Protein AF-A0A1F0I4P2-F1 (afdb_monomer)

Solvent-accessible surface area (backbone atoms only — not comparable to full-atom values): 3813 Å² total; per-residue (Å²): 110,68,43,60,51,66,70,62,52,82,92,66,92,72,51,70,66,59,56,49,50,28,47,53,54,49,54,51,52,53,52,52,42,71,70,45,87,52,59,69,61,34,53,53,53,53,50,51,52,53,51,52,56,57,54,56,60,62,73,69,76,74,131

Sequence (63 aa):
MRLFVLLNEPSQEISVNEMENAYLDFVEQIKLINASKDYSYAFRTLNFVRIELSNTNRGKKCT

Mean predicted aligned error: 5.66 Å

pLDDT: mean 86.88, std 14.24, range [39.91, 97.69]

Foldseek 3Di:
DVLLVVLPDPPDPDDPVNNVVVVVVVVVVLVVLVVDPPVVVSVVVVVVVVVSVVVSVVVPPDD

Radius of gyration: 13.61 Å; Cα contacts (8 Å, |Δi|>4): 22; chains: 1; bounding box: 34×16×36 Å

Secondary structure (DSSP, 8-state):
-HHHHHHHSTT----HHHHHHHHHHHHHHHHHHHH-S-HHHHHHHHHHHHHHHHHHGGGG---

Structure (mmCIF, N/CA/C/O backbone):
data_AF-A0A1F0I4P2-F1
#
_entry.id   AF-A0A1F0I4P2-F1
#
loop_
_atom_site.group_PDB
_atom_site.id
_atom_site.type_symbol
_atom_site.label_atom_id
_atom_site.label_alt_id
_atom_site.label_comp_id
_atom_site.label_asym_id
_atom_site.label_entity_id
_atom_site.label_seq_id
_atom_site.pdbx_PDB_ins_code
_atom_site.Cartn_x
_atom_site.Cartn_y
_atom_site.Cartn_z
_atom_site.occupancy
_atom_site.B_iso_or_equiv
_atom_site.auth_seq_id
_atom_site.auth_comp_id
_atom_site.auth_asym_id
_atom_site.auth_atom_id
_atom_site.pdbx_PDB_model_num
ATOM 1 N N . MET A 1 1 ? -4.631 -4.067 0.232 1.00 86.38 1 MET A N 1
ATOM 2 C CA . MET A 1 1 ? -3.447 -3.691 1.043 1.00 86.38 1 MET A CA 1
ATOM 3 C C . MET A 1 1 ? -3.824 -3.817 2.511 1.00 86.38 1 MET A C 1
ATOM 5 O O . MET A 1 1 ? -4.921 -3.383 2.847 1.00 86.38 1 MET A O 1
ATOM 9 N N . ARG A 1 2 ? -2.969 -4.412 3.359 1.00 91.12 2 ARG A N 1
ATOM 10 C CA . ARG A 1 2 ? -3.282 -4.700 4.777 1.00 91.12 2 ARG A CA 1
ATOM 11 C C . ARG A 1 2 ? -3.744 -3.457 5.541 1.00 91.12 2 ARG A C 1
ATOM 13 O O . ARG A 1 2 ? -4.715 -3.544 6.278 1.00 91.12 2 ARG A O 1
ATOM 20 N N . LEU A 1 3 ? -3.139 -2.301 5.261 1.00 93.62 3 LEU A N 1
ATOM 21 C CA . LEU A 1 3 ? -3.519 -1.016 5.849 1.00 93.62 3 LEU A CA 1
ATOM 22 C C . LEU A 1 3 ? -5.017 -0.692 5.703 1.00 93.62 3 LEU A C 1
ATOM 24 O O . LEU A 1 3 ? -5.656 -0.326 6.680 1.00 93.62 3 LEU A O 1
ATOM 28 N N . PHE A 1 4 ? -5.602 -0.849 4.512 1.00 90.94 4 PHE A N 1
ATOM 29 C CA . PHE A 1 4 ? -7.020 -0.520 4.297 1.00 90.94 4 PHE A CA 1
ATOM 30 C C . PHE A 1 4 ? -7.973 -1.509 4.968 1.00 90.94 4 PHE A C 1
ATOM 32 O O . PHE A 1 4 ? -9.066 -1.115 5.358 1.00 90.94 4 PHE A O 1
ATOM 39 N N . VAL A 1 5 ? -7.550 -2.765 5.140 1.00 89.88 5 VAL A N 1
ATOM 40 C CA . VAL A 1 5 ? -8.313 -3.761 5.905 1.00 89.88 5 VAL A CA 1
ATOM 41 C C . VAL A 1 5 ? -8.372 -3.334 7.370 1.00 89.88 5 VAL A C 1
ATOM 43 O O . VAL A 1 5 ? -9.459 -3.155 7.906 1.00 89.88 5 VAL A O 1
ATOM 46 N N . LEU A 1 6 ? -7.210 -3.044 7.964 1.00 90.19 6 LEU A N 1
ATOM 47 C CA . LEU A 1 6 ? -7.097 -2.572 9.347 1.00 90.19 6 LEU A CA 1
ATOM 48 C C . LEU A 1 6 ? -7.874 -1.268 9.596 1.00 90.19 6 LEU A C 1
ATOM 50 O O . LEU A 1 6 ? -8.467 -1.087 10.651 1.00 90.19 6 LEU A O 1
ATOM 54 N N . LEU A 1 7 ? -7.907 -0.359 8.617 1.00 87.56 7 LEU A N 1
ATOM 55 C CA . LEU A 1 7 ? -8.648 0.904 8.719 1.00 87.56 7 LEU A CA 1
ATOM 56 C C . LEU A 1 7 ? -10.171 0.754 8.588 1.00 87.56 7 LEU A C 1
ATOM 58 O O . LEU A 1 7 ? -10.891 1.680 8.962 1.00 87.56 7 LEU A O 1
ATOM 62 N N . A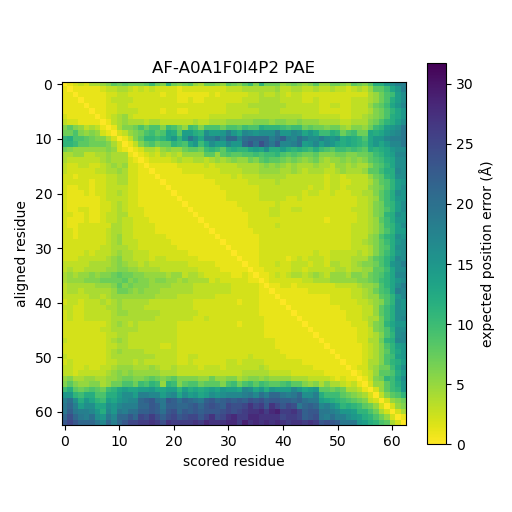SN A 1 8 ? -10.662 -0.339 7.999 1.00 84.62 8 ASN A N 1
ATOM 63 C CA . ASN A 1 8 ? -12.074 -0.507 7.649 1.00 84.62 8 ASN A CA 1
ATOM 64 C C . ASN A 1 8 ? -12.786 -1.596 8.468 1.00 84.62 8 ASN A C 1
ATOM 66 O O . ASN A 1 8 ? -14.006 -1.712 8.372 1.00 84.62 8 ASN A O 1
ATOM 70 N N . GLU A 1 9 ? -12.062 -2.383 9.268 1.00 82.00 9 GLU A N 1
ATOM 71 C CA . GLU A 1 9 ? -12.652 -3.331 10.215 1.00 82.00 9 GLU A CA 1
ATOM 72 C C . GLU A 1 9 ? -13.108 -2.598 11.493 1.00 82.00 9 GLU A C 1
ATOM 74 O O . GLU A 1 9 ? -12.275 -2.106 12.259 1.00 82.00 9 GLU A O 1
ATOM 79 N N . PR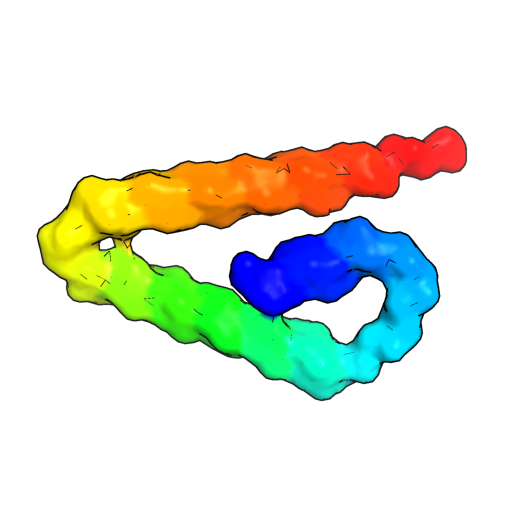O A 1 10 ? -14.427 -2.478 11.754 1.00 70.31 10 PRO A N 1
ATOM 80 C CA . PRO A 1 10 ? -14.898 -1.881 12.993 1.00 70.31 10 PRO A CA 1
ATOM 81 C C . PRO A 1 10 ? -14.548 -2.784 14.182 1.00 70.31 10 PRO A C 1
ATOM 83 O O . PRO A 1 10 ? -14.665 -4.006 14.104 1.00 70.31 10 PRO A O 1
ATOM 86 N N . SER A 1 11 ? -14.180 -2.166 15.307 1.00 68.00 11 SER A N 1
ATOM 87 C CA . SER A 1 11 ? -14.046 -2.836 16.611 1.00 68.00 11 SER A CA 1
ATOM 88 C C . SER A 1 11 ? -12.906 -3.857 16.748 1.00 68.00 11 SER A C 1
ATOM 90 O O . SER A 1 11 ? -12.942 -4.673 17.668 1.00 68.00 11 SER A O 1
ATOM 92 N N . GLN A 1 12 ? -11.878 -3.807 15.896 1.00 71.25 12 GLN A N 1
ATOM 93 C CA . GLN A 1 12 ? -10.679 -4.629 16.067 1.00 71.25 12 GLN A CA 1
ATOM 94 C C . GLN A 1 12 ? -9.678 -3.936 17.010 1.00 71.25 12 GLN A C 1
ATOM 96 O O . GLN A 1 12 ? -9.324 -2.773 16.812 1.00 71.25 12 GLN A O 1
ATOM 101 N N . GLU A 1 13 ? -9.223 -4.640 18.049 1.00 83.31 13 GLU A N 1
ATOM 102 C CA . GLU A 1 13 ? -8.141 -4.168 18.920 1.00 83.31 13 GLU A CA 1
ATOM 103 C C . GLU A 1 13 ? -6.804 -4.412 18.208 1.00 83.31 13 GLU A C 1
ATOM 105 O O . GLU A 1 13 ? -6.192 -5.472 18.309 1.00 83.31 13 GLU A O 1
ATOM 110 N N . ILE A 1 14 ? -6.402 -3.442 17.388 1.00 85.12 14 ILE A N 1
ATOM 111 C CA . ILE A 1 14 ? -5.187 -3.518 16.577 1.00 85.12 14 ILE A CA 1
ATOM 112 C C . ILE A 1 14 ? -4.023 -2.980 17.406 1.00 85.12 14 ILE A C 1
ATOM 114 O O . ILE A 1 14 ? -4.075 -1.862 17.924 1.00 85.12 14 ILE A O 1
ATOM 118 N N . SER A 1 15 ? -2.945 -3.758 17.517 1.00 90.81 15 SER A N 1
ATOM 119 C CA . SER A 1 15 ? -1.738 -3.282 18.196 1.00 90.81 15 SER A CA 1
ATOM 120 C C . SER A 1 15 ? -1.082 -2.139 17.414 1.00 90.81 15 SER A C 1
ATOM 122 O O . SER A 1 15 ? -1.079 -2.135 16.181 1.00 90.81 15 SER A O 1
ATOM 124 N N . VAL A 1 16 ? -0.450 -1.194 18.120 1.00 91.00 16 VAL A N 1
ATOM 125 C CA . VAL A 1 16 ? 0.307 -0.094 17.487 1.00 91.00 16 VAL A CA 1
ATOM 126 C C . VAL A 1 16 ? 1.330 -0.634 16.484 1.00 91.00 16 VAL A C 1
ATOM 128 O O . VAL A 1 16 ? 1.423 -0.126 15.372 1.00 91.00 16 VAL A O 1
ATOM 131 N N . ASN A 1 17 ? 2.024 -1.717 16.843 1.00 95.06 17 ASN A N 1
ATOM 132 C CA . ASN A 1 17 ? 3.012 -2.369 15.987 1.00 95.06 17 ASN A CA 1
ATOM 133 C C . ASN A 1 17 ? 2.393 -2.948 14.702 1.00 95.06 17 ASN A C 1
ATOM 135 O O . ASN A 1 17 ? 2.972 -2.824 13.629 1.00 95.06 17 ASN A O 1
ATOM 139 N N . GLU A 1 18 ? 1.218 -3.577 14.778 1.00 93.44 18 GLU A N 1
ATOM 140 C CA . GLU A 1 18 ? 0.546 -4.106 13.584 1.00 93.44 18 GLU A CA 1
ATOM 141 C C . GLU A 1 18 ? 0.111 -2.982 12.636 1.00 93.44 18 GLU A C 1
ATOM 143 O O . GLU A 1 18 ? 0.305 -3.079 11.422 1.00 93.44 18 GLU A O 1
ATOM 148 N N . MET A 1 19 ? -0.413 -1.891 13.197 1.00 93.38 19 MET A N 1
ATOM 149 C CA . MET A 1 19 ? -0.803 -0.714 12.428 1.00 93.38 19 MET A CA 1
ATOM 150 C C . MET A 1 19 ? 0.407 -0.038 11.767 1.00 93.38 19 MET A C 1
ATOM 152 O O . MET A 1 19 ? 0.353 0.326 10.590 1.00 93.38 19 MET A O 1
ATOM 156 N N . GLU A 1 20 ? 1.510 0.102 12.504 1.00 95.94 20 GLU A N 1
ATOM 157 C CA . GLU A 1 20 ? 2.759 0.687 12.014 1.00 95.94 20 GLU A CA 1
ATOM 158 C C . GLU A 1 20 ? 3.372 -0.150 10.888 1.00 95.94 20 GLU A C 1
ATOM 160 O O . GLU A 1 20 ? 3.675 0.390 9.824 1.00 95.94 20 GLU A O 1
ATOM 165 N N . ASN A 1 21 ? 3.461 -1.470 11.064 1.00 97.06 21 ASN A N 1
ATOM 166 C CA . ASN A 1 21 ? 3.971 -2.370 10.030 1.00 97.06 21 ASN A CA 1
ATOM 167 C C . ASN A 1 21 ? 3.129 -2.290 8.749 1.00 97.06 21 ASN A C 1
ATOM 169 O O . ASN A 1 21 ? 3.670 -2.116 7.658 1.00 97.06 21 ASN A O 1
ATOM 173 N N . ALA A 1 22 ? 1.797 -2.309 8.866 1.00 95.50 22 ALA A N 1
ATOM 174 C CA . ALA A 1 22 ? 0.915 -2.184 7.708 1.00 95.50 22 ALA A CA 1
ATOM 175 C C . ALA A 1 22 ? 1.060 -0.832 6.983 1.00 95.50 22 ALA A C 1
ATOM 177 O O . ALA A 1 22 ? 0.898 -0.763 5.760 1.00 95.50 22 ALA A O 1
ATOM 178 N N . TYR A 1 23 ? 1.355 0.244 7.718 1.00 95.88 23 TYR A N 1
ATOM 179 C CA . TYR A 1 23 ? 1.638 1.555 7.140 1.00 95.88 23 TYR A CA 1
ATOM 180 C C . TYR A 1 23 ? 2.992 1.589 6.419 1.00 95.88 23 TYR A C 1
ATOM 182 O O . TYR A 1 23 ? 3.069 2.091 5.295 1.00 95.88 23 TYR A O 1
ATOM 190 N N . LEU A 1 24 ? 4.048 1.035 7.021 1.00 97.69 24 LEU A N 1
ATOM 191 C CA . LEU A 1 24 ? 5.376 0.967 6.406 1.00 97.69 24 LEU A CA 1
ATOM 192 C C . LEU A 1 24 ? 5.352 0.153 5.104 1.00 97.69 24 LEU A C 1
ATOM 194 O O . LEU A 1 24 ? 5.851 0.636 4.083 1.00 97.69 24 LEU A O 1
ATOM 198 N N . ASP A 1 25 ? 4.671 -0.995 5.103 1.00 97.06 25 ASP A N 1
ATOM 199 C CA . ASP A 1 25 ? 4.464 -1.827 3.911 1.00 97.06 25 ASP A CA 1
ATOM 200 C C . ASP A 1 25 ? 3.752 -1.055 2.790 1.00 97.06 25 ASP A C 1
ATOM 202 O O . ASP A 1 25 ? 4.112 -1.142 1.613 1.00 97.06 25 ASP A O 1
ATOM 206 N N . PHE A 1 26 ? 2.727 -0.272 3.141 1.00 96.12 26 PHE A N 1
ATOM 207 C CA . PHE A 1 26 ? 2.023 0.577 2.182 1.00 96.12 26 PHE A CA 1
ATOM 208 C C . PHE A 1 26 ? 2.956 1.631 1.570 1.00 96.12 26 PHE A C 1
ATOM 210 O O . PHE A 1 26 ? 2.977 1.806 0.350 1.00 96.12 26 PHE A O 1
ATOM 217 N N . VAL A 1 27 ? 3.754 2.313 2.395 1.00 96.31 27 VAL A N 1
ATOM 218 C CA . VAL A 1 27 ? 4.714 3.324 1.930 1.00 96.31 27 VAL A CA 1
ATOM 219 C C . VAL A 1 27 ? 5.750 2.708 0.990 1.00 96.31 27 VAL A C 1
ATOM 221 O O . VAL A 1 27 ? 6.083 3.311 -0.033 1.00 96.31 27 VAL A O 1
ATOM 224 N N . GLU A 1 28 ? 6.248 1.510 1.295 1.00 96.88 28 GLU A N 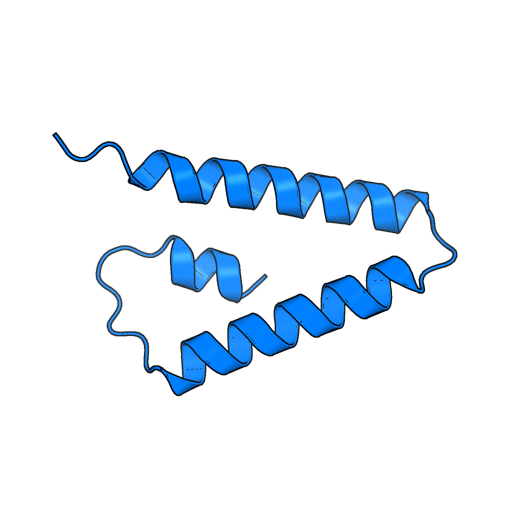1
ATOM 225 C CA . GLU A 1 28 ? 7.189 0.802 0.428 1.00 96.88 28 GLU A CA 1
ATOM 226 C C . GLU A 1 28 ? 6.564 0.448 -0.926 1.00 96.88 28 GLU A C 1
ATOM 228 O O . GLU A 1 28 ? 7.159 0.724 -1.971 1.00 96.88 28 GLU A O 1
ATOM 233 N N . GLN A 1 29 ? 5.322 -0.044 -0.940 1.00 93.94 29 GLN A N 1
ATOM 234 C CA . GLN A 1 29 ? 4.600 -0.312 -2.187 1.00 93.94 29 GLN A CA 1
ATOM 235 C C . GLN A 1 29 ? 4.441 0.952 -3.042 1.00 93.94 29 GLN A C 1
ATOM 237 O O . GLN A 1 29 ? 4.665 0.900 -4.252 1.00 93.94 29 GLN A O 1
ATOM 242 N N . ILE A 1 30 ? 4.124 2.103 -2.439 1.00 95.25 30 ILE A N 1
ATOM 243 C CA . ILE A 1 30 ? 4.036 3.381 -3.164 1.00 95.25 30 ILE A CA 1
ATOM 244 C C . ILE A 1 30 ? 5.394 3.795 -3.743 1.00 95.25 30 ILE A C 1
ATOM 246 O O . ILE A 1 30 ? 5.452 4.236 -4.893 1.00 95.25 30 ILE A O 1
ATOM 250 N N . LYS A 1 31 ? 6.494 3.615 -2.999 1.00 96.12 31 LYS A N 1
ATOM 251 C CA . LYS A 1 31 ? 7.850 3.877 -3.513 1.00 96.12 31 LYS A CA 1
ATOM 252 C C . LYS A 1 31 ? 8.168 3.002 -4.728 1.00 96.12 31 LYS A C 1
ATOM 254 O O . LYS A 1 31 ? 8.662 3.522 -5.727 1.00 96.12 31 LYS A O 1
ATOM 259 N N . LEU A 1 32 ? 7.844 1.709 -4.670 1.00 95.06 32 LEU A N 1
ATOM 260 C CA . LEU A 1 32 ? 8.050 0.772 -5.780 1.00 95.06 32 LEU A CA 1
ATOM 261 C C . LEU A 1 32 ? 7.209 1.143 -7.007 1.00 95.06 32 LEU A C 1
ATOM 263 O O . LEU A 1 32 ? 7.717 1.139 -8.126 1.00 95.06 32 LEU A O 1
ATOM 267 N N . ILE A 1 33 ? 5.945 1.522 -6.803 1.00 94.31 33 ILE A N 1
ATOM 268 C CA . ILE A 1 33 ? 5.059 1.988 -7.878 1.00 94.31 33 ILE A CA 1
ATOM 269 C C . ILE A 1 33 ? 5.623 3.248 -8.538 1.00 94.31 33 ILE A C 1
ATOM 271 O O . ILE A 1 33 ? 5.644 3.331 -9.762 1.00 94.31 33 ILE A O 1
ATOM 275 N N . ASN A 1 34 ? 6.111 4.204 -7.747 1.00 91.69 34 ASN A N 1
ATOM 276 C CA . ASN A 1 34 ? 6.688 5.445 -8.261 1.00 91.69 34 ASN A CA 1
ATOM 277 C C . ASN A 1 34 ? 7.996 5.217 -9.043 1.00 91.69 34 ASN A C 1
ATOM 279 O O . ASN A 1 34 ? 8.304 5.965 -9.965 1.00 91.69 34 ASN A O 1
ATOM 283 N N . ALA A 1 35 ? 8.756 4.176 -8.696 1.00 94.31 35 ALA A N 1
ATOM 284 C CA . ALA A 1 35 ? 9.951 3.764 -9.432 1.00 94.31 35 ALA A CA 1
ATOM 285 C C . ALA A 1 35 ? 9.639 2.902 -10.675 1.00 94.31 35 ALA A C 1
ATOM 287 O O . ALA A 1 35 ? 10.537 2.627 -11.476 1.00 94.31 35 ALA A O 1
ATOM 288 N N . SER A 1 36 ? 8.389 2.456 -10.845 1.00 93.19 36 SER A N 1
ATOM 289 C CA . SER A 1 36 ? 7.982 1.606 -11.963 1.00 93.19 36 SER A CA 1
ATOM 290 C C . SER A 1 36 ? 8.037 2.356 -13.292 1.00 93.19 36 SER A C 1
ATOM 292 O O . SER A 1 36 ? 7.561 3.482 -13.417 1.00 93.19 36 SER A O 1
ATOM 294 N N . LYS A 1 37 ? 8.551 1.682 -14.324 1.00 95.94 37 LYS A N 1
ATOM 295 C CA . LYS A 1 37 ? 8.465 2.144 -15.720 1.00 95.94 37 LYS A CA 1
ATOM 296 C C . LYS A 1 37 ? 7.166 1.708 -16.407 1.00 95.94 37 LYS A C 1
ATOM 298 O O . LYS A 1 37 ? 6.866 2.183 -17.499 1.00 95.94 37 LYS A O 1
ATOM 303 N N . ASP A 1 38 ? 6.393 0.817 -15.783 1.00 97.06 38 ASP A N 1
ATOM 304 C CA . ASP A 1 38 ? 5.052 0.462 -16.243 1.00 97.06 38 ASP A CA 1
ATOM 305 C C . ASP A 1 38 ? 4.036 1.466 -15.684 1.00 97.06 38 ASP A C 1
ATOM 307 O O . ASP A 1 38 ? 3.476 1.306 -14.594 1.00 97.06 38 ASP A O 1
ATOM 311 N N . TYR A 1 39 ? 3.810 2.525 -16.461 1.00 93.75 39 TYR A N 1
ATOM 312 C CA . TYR A 1 39 ? 2.874 3.590 -16.116 1.00 93.75 39 TYR A CA 1
ATOM 313 C C . TYR A 1 39 ? 1.416 3.123 -16.086 1.00 93.75 39 TYR A C 1
ATOM 315 O O . TYR A 1 39 ? 0.618 3.679 -15.333 1.00 93.75 39 TYR A O 1
ATOM 323 N N . SER A 1 40 ? 1.055 2.097 -16.864 1.00 96.19 40 SER A N 1
ATOM 324 C CA . SER A 1 40 ? -0.311 1.561 -16.862 1.00 96.19 40 SER A CA 1
ATOM 325 C C . SER A 1 40 ? -0.597 0.834 -15.555 1.00 96.19 40 SER A C 1
ATOM 327 O O . SER A 1 40 ? -1.651 1.037 -14.945 1.00 96.19 40 SER A O 1
ATOM 329 N N . TYR A 1 41 ? 0.357 0.026 -15.093 1.00 94.62 41 TYR A N 1
ATOM 330 C CA . TYR A 1 41 ? 0.308 -0.590 -13.774 1.00 94.62 41 TYR A CA 1
ATOM 331 C C . TYR A 1 41 ? 0.272 0.470 -12.668 1.00 94.62 41 TYR A C 1
ATOM 333 O O . TYR A 1 41 ? -0.619 0.434 -11.817 1.00 94.62 41 TYR A O 1
ATOM 341 N N . ALA A 1 42 ? 1.169 1.460 -12.715 1.00 95.25 42 ALA A N 1
ATOM 342 C CA . ALA A 1 42 ? 1.222 2.513 -11.705 1.00 95.25 42 ALA A CA 1
ATOM 343 C C . ALA A 1 42 ? -0.096 3.298 -11.613 1.00 95.25 42 ALA A C 1
ATOM 345 O O . ALA A 1 42 ? -0.639 3.482 -10.524 1.00 95.25 42 ALA A O 1
ATOM 346 N N . PHE A 1 43 ? -0.664 3.689 -12.755 1.00 95.06 43 PHE A N 1
ATOM 347 C CA . PHE A 1 43 ? -1.933 4.408 -12.812 1.00 95.06 43 PHE A CA 1
ATOM 348 C C . PHE A 1 43 ? -3.102 3.592 -12.243 1.00 95.06 43 PHE A C 1
ATOM 350 O O . PHE A 1 43 ? -3.920 4.127 -11.491 1.00 95.06 43 PHE A O 1
ATOM 357 N N . ARG A 1 44 ? -3.197 2.294 -12.562 1.00 95.56 44 ARG A N 1
ATOM 358 C CA . ARG A 1 44 ? -4.248 1.415 -12.016 1.00 95.56 44 ARG A CA 1
ATOM 359 C C . ARG A 1 44 ? -4.131 1.283 -10.502 1.00 95.56 44 ARG A C 1
ATOM 361 O O . ARG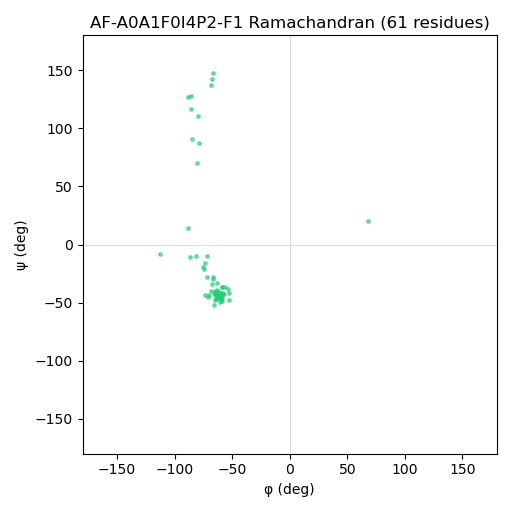 A 1 44 ? -5.133 1.427 -9.804 1.00 95.56 44 ARG A O 1
ATOM 368 N N . THR A 1 45 ? -2.918 1.081 -9.994 1.00 94.88 45 THR A N 1
ATOM 369 C CA . THR A 1 45 ? -2.690 0.917 -8.556 1.00 94.88 45 THR A CA 1
ATOM 370 C C . THR A 1 45 ? -2.951 2.211 -7.785 1.00 94.88 45 THR A C 1
ATOM 372 O O . THR A 1 45 ? -3.603 2.179 -6.744 1.00 94.88 45 THR A O 1
ATOM 375 N N . LEU A 1 46 ? -2.551 3.371 -8.316 1.00 94.62 46 LEU A N 1
ATOM 376 C CA . LEU A 1 46 ? -2.872 4.668 -7.708 1.00 94.62 46 LEU A CA 1
ATOM 377 C C . LEU A 1 46 ? -4.383 4.947 -7.687 1.00 94.62 46 LEU A C 1
ATOM 379 O O . LEU A 1 46 ? -4.904 5.451 -6.692 1.00 94.62 46 LEU A O 1
ATOM 383 N N . ASN A 1 47 ? -5.113 4.582 -8.747 1.00 95.69 47 ASN A N 1
ATOM 384 C CA . ASN A 1 47 ? -6.575 4.691 -8.748 1.00 95.69 47 ASN A CA 1
ATOM 385 C C . ASN A 1 47 ? -7.228 3.767 -7.719 1.00 95.69 47 ASN A C 1
ATOM 387 O O . ASN A 1 47 ? -8.168 4.185 -7.044 1.00 95.69 47 ASN A O 1
ATOM 391 N N . PHE A 1 48 ? -6.717 2.545 -7.564 1.00 94.62 48 PHE A N 1
ATOM 392 C CA . PHE A 1 48 ? -7.178 1.627 -6.527 1.00 94.62 48 PHE A CA 1
ATOM 393 C C . PHE A 1 48 ? -6.999 2.238 -5.127 1.00 94.62 48 PHE A C 1
ATOM 395 O O . PHE A 1 48 ? -7.960 2.328 -4.368 1.00 94.62 48 PHE A O 1
ATOM 402 N N . VAL A 1 49 ? -5.812 2.780 -4.826 1.00 94.50 49 VAL A N 1
ATOM 403 C CA . VAL A 1 49 ? -5.524 3.488 -3.562 1.00 94.50 49 VAL A CA 1
ATOM 404 C C . VAL A 1 49 ? -6.478 4.667 -3.334 1.00 94.50 49 VAL A C 1
ATOM 406 O O . VAL A 1 49 ? -6.993 4.843 -2.230 1.00 94.50 49 VAL A O 1
ATOM 409 N N . ARG A 1 50 ? -6.767 5.465 -4.371 1.00 93.75 50 ARG A N 1
ATOM 410 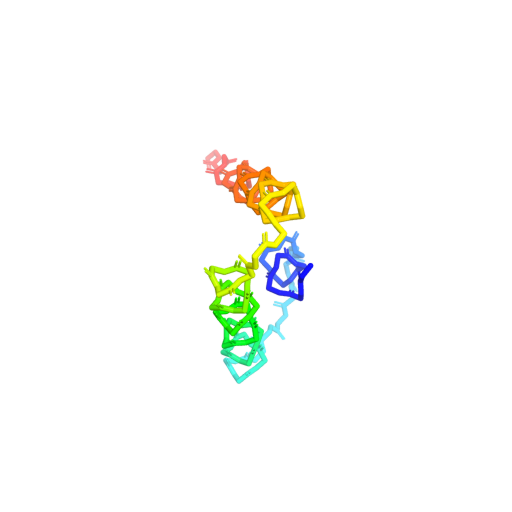C CA . ARG A 1 50 ? -7.725 6.582 -4.291 1.00 93.75 50 ARG A CA 1
ATOM 411 C C . ARG A 1 50 ? -9.141 6.117 -3.926 1.00 93.75 50 ARG A C 1
ATOM 413 O O . ARG A 1 50 ? -9.818 6.795 -3.148 1.00 93.75 50 ARG A O 1
ATOM 420 N N . ILE A 1 51 ? -9.603 5.002 -4.496 1.00 93.50 51 ILE A N 1
ATOM 421 C CA . ILE A 1 51 ? -10.923 4.423 -4.199 1.00 93.50 51 ILE A CA 1
ATOM 422 C C . ILE A 1 51 ? -10.978 3.955 -2.742 1.00 93.50 51 ILE A C 1
ATOM 424 O O . ILE A 1 51 ? -11.912 4.327 -2.033 1.00 93.50 51 ILE A O 1
ATOM 428 N N . GLU A 1 52 ? -9.962 3.225 -2.279 1.00 91.31 52 GLU A N 1
ATOM 429 C CA . GLU A 1 52 ? -9.890 2.747 -0.893 1.00 91.31 52 GLU A CA 1
ATOM 430 C C . GLU A 1 52 ? -9.895 3.908 0.112 1.00 91.31 52 GLU A C 1
ATOM 432 O O . GLU A 1 52 ? -10.732 3.940 1.012 1.00 91.31 52 GLU A O 1
ATOM 437 N N . LEU A 1 53 ? -9.076 4.946 -0.102 1.00 89.25 53 LEU A N 1
ATOM 438 C CA . LEU A 1 53 ? -9.081 6.157 0.736 1.00 89.25 53 LEU A CA 1
ATOM 439 C C . LEU A 1 53 ? -10.445 6.865 0.752 1.00 89.25 53 LEU A C 1
ATOM 441 O O . LEU A 1 53 ? -10.869 7.408 1.775 1.00 89.25 53 LEU A O 1
ATOM 445 N N . SER A 1 54 ? -11.147 6.874 -0.382 1.00 88.75 54 SER A N 1
ATOM 446 C CA . SER A 1 54 ? -12.497 7.442 -0.463 1.00 88.75 54 SER A CA 1
ATOM 447 C C . SER A 1 54 ? -13.507 6.619 0.342 1.00 88.75 54 SER A C 1
ATOM 449 O O . SER A 1 54 ? -14.430 7.190 0.922 1.00 88.75 54 SER A O 1
ATOM 451 N N . ASN A 1 55 ? -13.329 5.2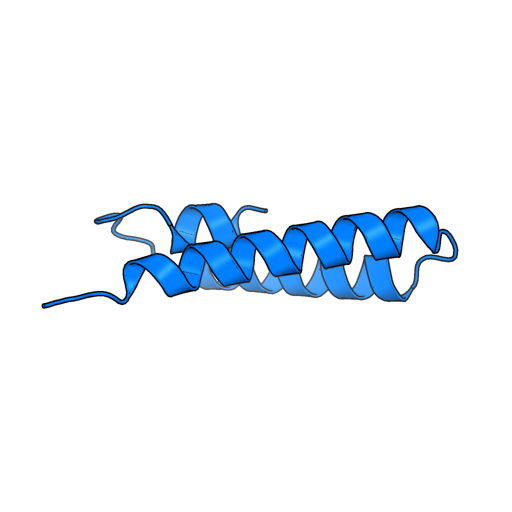97 0.408 1.00 83.44 55 ASN A N 1
ATOM 452 C CA . ASN A 1 55 ? -14.170 4.398 1.195 1.00 83.44 55 ASN A CA 1
ATOM 453 C C . ASN A 1 55 ? -13.890 4.520 2.697 1.00 83.44 55 ASN A C 1
ATOM 455 O O . ASN A 1 55 ? -14.841 4.663 3.461 1.00 83.44 55 ASN A O 1
ATOM 459 N N . THR A 1 56 ? -12.622 4.590 3.119 1.00 74.75 56 THR A N 1
ATOM 460 C CA . THR A 1 56 ? -12.248 4.800 4.530 1.00 74.75 56 THR A CA 1
ATOM 461 C C . THR A 1 56 ? -12.871 6.078 5.110 1.00 74.75 56 THR A C 1
ATOM 463 O O . THR A 1 56 ? -13.318 6.104 6.254 1.00 74.75 56 THR A O 1
ATOM 466 N N . ASN A 1 57 ? -12.985 7.148 4.316 1.00 61.97 57 ASN A N 1
ATOM 467 C CA . ASN A 1 57 ? -13.596 8.405 4.764 1.00 61.97 57 ASN A CA 1
ATOM 468 C C . ASN A 1 57 ? -15.132 8.359 4.895 1.00 61.97 57 ASN A C 1
ATOM 470 O O . ASN A 1 57 ? -15.709 9.230 5.548 1.00 61.97 57 ASN A O 1
ATOM 474 N N . ARG A 1 58 ? -15.817 7.362 4.316 1.00 59.06 58 ARG A N 1
ATOM 475 C CA . ARG A 1 58 ? -17.284 7.231 4.42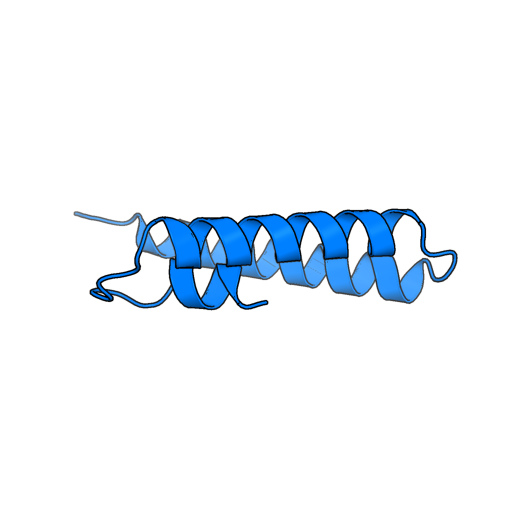5 1.00 59.06 58 ARG A CA 1
ATOM 476 C C . ARG A 1 58 ? -17.746 6.722 5.792 1.00 59.06 58 ARG A C 1
ATOM 478 O O . ARG A 1 58 ? -18.889 6.987 6.155 1.00 59.06 58 ARG A O 1
ATOM 485 N N . GLY A 1 59 ? -16.865 6.085 6.567 1.00 53.34 59 GLY A N 1
ATOM 486 C CA . GLY A 1 59 ? -17.140 5.654 7.944 1.00 53.34 59 GLY A CA 1
ATOM 487 C C . GLY A 1 59 ? -17.227 6.794 8.971 1.00 53.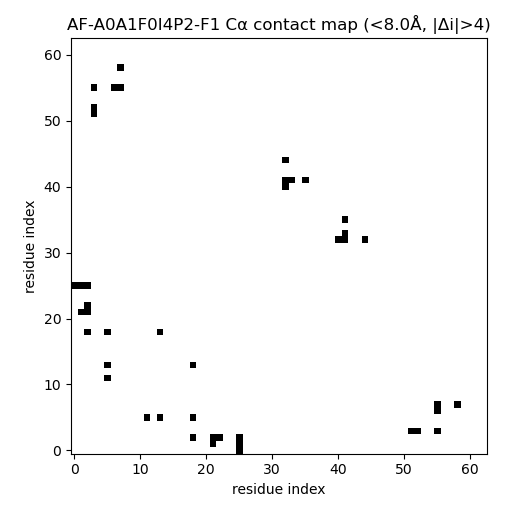34 59 GLY A C 1
ATOM 488 O O . GLY A 1 59 ? -17.675 6.564 10.085 1.00 53.34 59 GLY A O 1
ATOM 489 N N . LYS A 1 60 ? -16.853 8.036 8.612 1.00 53.69 60 LYS A N 1
ATOM 490 C CA . LYS A 1 60 ? -16.905 9.211 9.510 1.00 53.69 60 LYS A CA 1
ATOM 491 C C . LYS A 1 60 ? -18.238 9.974 9.502 1.00 53.69 60 LYS A C 1
ATOM 493 O O . LYS A 1 60 ? -18.299 11.089 10.013 1.00 53.69 60 LYS A O 1
ATOM 498 N N . LYS A 1 61 ? -19.321 9.407 8.960 1.00 47.91 61 LYS A N 1
ATOM 499 C CA . LYS A 1 61 ? -20.679 9.903 9.250 1.00 47.91 61 LYS A CA 1
ATOM 500 C C . LYS A 1 61 ? -21.147 9.340 10.596 1.00 47.91 61 LYS A C 1
ATOM 502 O O . LYS A 1 61 ? -22.023 8.485 10.631 1.00 47.91 61 LYS A O 1
ATOM 507 N N . CYS A 1 62 ? -20.549 9.810 11.688 1.00 44.91 62 CYS A N 1
ATOM 508 C CA . CYS A 1 62 ? -21.163 9.683 13.005 1.00 44.91 62 CYS A CA 1
ATOM 509 C C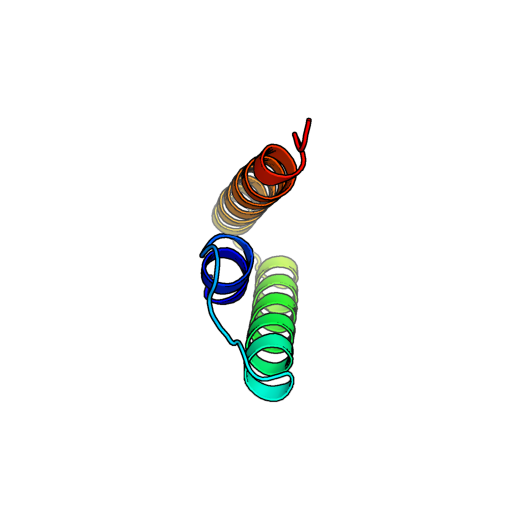 . CYS A 1 62 ? -22.117 10.871 13.191 1.00 44.91 62 CYS A C 1
ATOM 511 O O . CYS A 1 62 ? -21.691 12.024 13.123 1.00 44.91 62 CYS A O 1
ATOM 513 N N . THR A 1 63 ? -23.402 10.536 13.314 1.00 39.91 63 THR A N 1
ATOM 514 C CA . THR A 1 63 ? -24.487 11.311 13.942 1.00 39.91 63 THR A CA 1
ATOM 515 C C . THR A 1 63 ? -24.097 11.913 15.280 1.00 39.91 63 THR A C 1
ATOM 517 O O . THR A 1 63 ? -23.329 11.235 16.001 1.00 39.91 63 THR A O 1
#